Protein AF-A0AAV5U6P7-F1 (afdb_monomer)

Radius of gyration: 19.7 Å; Cα contacts (8 Å, |Δi|>4): 66; chains: 1; bounding box: 53×26×56 Å

InterPro domains:
  IPR000210 BTB/POZ domain [PF00651] (6-66)
  IPR011333 SKP1/BTB/POZ domain superfamily [G3DSA:3.30.710.10] (1-97)

Foldseek 3Di:
DDPPDPCPPPPDDDDPPDDPVVVVVVCCVVPVPPDQDDPVCLVVLLVVCQVVVVVVSVVNSLVRLLPDPVDDLVRQCVSCVVSVVPVSNVSSVVVVVVVPDPPPPDD

Nearest PDB structures (foldseek):
  3hqi-assembly1_A  TM=6.060E-01  e=1.217E-01  Homo sapiens
  8vpq-assembly1_A  TM=6.802E-01  e=2.721E-01  Homo sapiens
  9dtq-assembly1_B  TM=6.275E-01  e=5.121E-01  Homo sapiens
  8k8t-assembly1_L  TM=6.064E-01  e=6.444E-01  Homo sapiens
  9ety-assembly1_B  TM=6.046E-01  e=7.657E-01  Homo sapiens

Solvent-accessible surface area (backbone atoms only — not comparable to full-atom values): 6713 Å² total; per-residue (Å²): 144,64,66,100,47,90,61,58,89,42,98,73,81,86,71,77,99,60,59,67,70,62,50,49,54,46,46,60,67,76,65,53,88,76,74,80,65,44,92,87,47,31,66,59,40,38,54,49,16,62,74,69,65,36,58,70,46,38,54,50,30,44,56,41,58,67,73,47,81,89,57,53,62,66,58,46,34,52,51,13,61,76,69,65,34,62,70,41,32,53,54,34,51,54,52,48,73,70,55,88,72,94,81,79,89,83,133

Mean predicted aligned error: 10.91 Å

pLDDT: mean 82.19, std 14.86, range [41.75, 96.88]

Organism: NCBI:txid358040

Structure (mmCIF, N/CA/C/O backbone):
data_AF-A0AAV5U6P7-F1
#
_entry.id   AF-A0AAV5U6P7-F1
#
loop_
_atom_site.group_PDB
_atom_site.id
_atom_site.type_symbol
_atom_site.label_atom_id
_atom_site.label_alt_id
_atom_site.label_comp_id
_atom_site.label_asym_id
_atom_site.label_entity_id
_atom_site.label_seq_id
_atom_site.pdbx_PDB_ins_code
_atom_site.Cartn_x
_atom_site.Cartn_y
_atom_site.Cartn_z
_atom_site.occupancy
_atom_site.B_iso_or_equiv
_atom_site.auth_seq_id
_atom_site.auth_comp_id
_atom_site.auth_asym_id
_atom_site.auth_atom_id
_atom_site.pdbx_PDB_model_num
ATOM 1 N N . PHE A 1 1 ? -5.364 -3.495 -21.635 1.00 51.44 1 PHE A N 1
ATOM 2 C CA . PHE A 1 1 ? -4.851 -2.129 -21.408 1.00 51.44 1 PHE A CA 1
ATOM 3 C C . PHE A 1 1 ? -3.444 -2.034 -21.988 1.00 51.44 1 PHE A C 1
ATOM 5 O O . PHE A 1 1 ? -2.522 -1.675 -21.287 1.00 51.44 1 PHE A O 1
ATOM 12 N N . PHE A 1 2 ? -3.299 -2.358 -23.272 1.00 51.91 2 PHE A N 1
ATOM 13 C CA . PHE A 1 2 ? -2.148 -2.064 -24.126 1.00 51.91 2 PHE A CA 1
ATOM 14 C C . PHE A 1 2 ? -2.765 -1.980 -25.534 1.00 51.91 2 PHE A C 1
ATOM 16 O O . PHE A 1 2 ? -3.659 -2.779 -25.831 1.00 51.91 2 PHE A O 1
ATOM 23 N N . GLY A 1 3 ? -2.459 -0.936 -26.313 1.00 63.72 3 GLY A N 1
ATOM 24 C CA . GLY A 1 3 ? -3.007 -0.744 -27.670 1.00 63.72 3 GLY A CA 1
ATOM 25 C C . GLY A 1 3 ? -2.581 -1.862 -28.627 1.00 63.72 3 GLY A C 1
ATOM 26 O O . GLY A 1 3 ? -1.980 -2.832 -28.187 1.00 63.72 3 GLY A O 1
ATOM 27 N N . GLU A 1 4 ? -2.843 -1.747 -29.930 1.00 77.00 4 GLU A N 1
ATOM 28 C CA . GLU A 1 4 ? -2.281 -2.682 -30.929 1.00 77.00 4 GLU A CA 1
ATOM 29 C C . GLU A 1 4 ? -0.799 -2.395 -31.198 1.00 77.00 4 GLU A C 1
ATOM 31 O O . GLU A 1 4 ? -0.376 -2.130 -32.317 1.00 77.00 4 GLU A O 1
ATOM 36 N N . TYR A 1 5 ? -0.025 -2.372 -30.124 1.00 78.19 5 TYR A N 1
ATOM 37 C CA . TYR A 1 5 ? 1.421 -2.342 -30.162 1.00 78.19 5 TYR A CA 1
ATOM 38 C C . TYR A 1 5 ? 1.916 -3.784 -30.270 1.00 78.19 5 TYR A C 1
ATOM 40 O O . TYR A 1 5 ? 1.285 -4.693 -29.724 1.00 78.19 5 TYR A O 1
ATOM 48 N N . ASP A 1 6 ? 3.051 -4.004 -30.925 1.00 73.81 6 ASP A N 1
ATOM 49 C CA . ASP A 1 6 ? 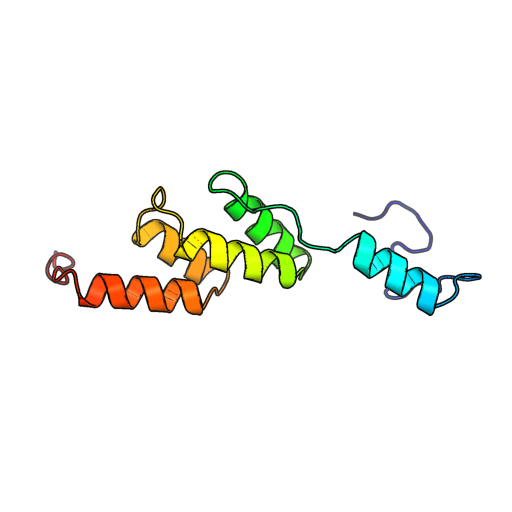3.644 -5.341 -31.065 1.00 73.81 6 ASP A CA 1
ATOM 50 C C . ASP A 1 6 ? 4.020 -5.964 -29.706 1.00 73.81 6 ASP A C 1
ATOM 52 O O . ASP A 1 6 ? 4.329 -7.149 -29.609 1.00 73.81 6 ASP A O 1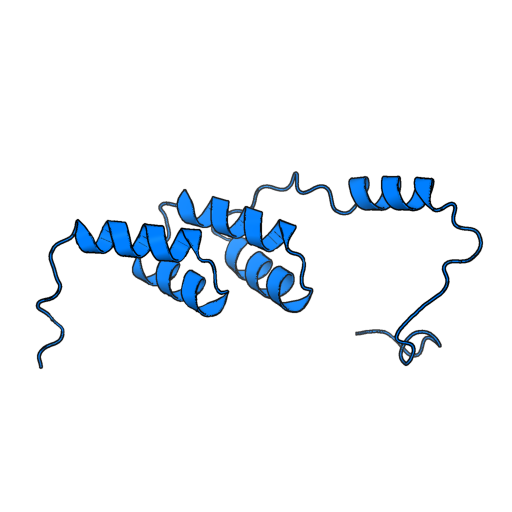
ATOM 56 N N . GLU A 1 7 ? 4.041 -5.151 -28.657 1.00 76.94 7 GLU A N 1
ATOM 57 C CA . GLU A 1 7 ? 4.257 -5.476 -27.256 1.00 76.94 7 GLU A CA 1
ATOM 58 C C . GLU A 1 7 ? 3.015 -6.047 -26.556 1.00 76.94 7 GLU A C 1
ATOM 60 O O . GLU A 1 7 ? 3.144 -6.680 -25.514 1.00 76.94 7 GLU A O 1
ATOM 65 N N . LYS A 1 8 ? 1.810 -5.840 -27.102 1.00 76.69 8 LYS A N 1
ATOM 66 C CA . LYS A 1 8 ? 0.534 -6.197 -26.454 1.00 76.69 8 LYS A CA 1
ATOM 67 C C . LYS A 1 8 ? 0.404 -7.686 -26.143 1.00 76.69 8 LYS A C 1
ATOM 69 O O . LYS A 1 8 ? -0.177 -8.037 -25.119 1.00 76.69 8 LYS A O 1
ATOM 74 N N . ASP A 1 9 ? 0.906 -8.523 -27.041 1.00 78.88 9 ASP A N 1
ATOM 75 C CA . ASP A 1 9 ? 0.826 -9.981 -26.945 1.00 78.88 9 ASP A CA 1
ATOM 76 C C . ASP A 1 9 ? 2.174 -10.592 -26.506 1.00 78.88 9 ASP A C 1
ATOM 78 O O . ASP A 1 9 ? 2.397 -11.792 -26.666 1.00 78.88 9 ASP A O 1
ATOM 82 N N . LYS A 1 10 ? 3.093 -9.766 -25.977 1.00 81.31 10 LYS A N 1
ATOM 83 C CA . LYS A 1 10 ? 4.405 -10.190 -25.475 1.00 81.31 10 LYS A CA 1
ATOM 84 C C . LYS A 1 10 ? 4.451 -10.094 -23.955 1.00 81.31 10 LYS A C 1
ATOM 86 O O . LYS A 1 10 ? 4.161 -9.047 -23.383 1.00 81.31 10 LYS A O 1
ATOM 91 N N . ASP A 1 11 ? 4.897 -11.173 -23.322 1.00 76.00 11 ASP A N 1
ATOM 92 C CA . ASP A 1 11 ? 5.103 -11.217 -21.871 1.00 76.00 11 ASP A CA 1
ATOM 93 C C . ASP A 1 11 ? 6.354 -10.432 -21.434 1.00 76.00 11 ASP A C 1
ATOM 95 O O . ASP A 1 11 ? 6.438 -9.971 -20.297 1.00 76.00 11 ASP A O 1
ATOM 99 N N . GLU A 1 12 ? 7.314 -10.240 -22.345 1.00 74.75 12 GLU A N 1
ATOM 100 C CA . GLU A 1 12 ? 8.573 -9.537 -22.093 1.00 74.75 12 GLU A CA 1
ATOM 101 C C . GLU A 1 12 ? 8.942 -8.604 -23.251 1.00 74.75 12 GLU A C 1
ATOM 103 O O . GLU A 1 12 ? 8.704 -8.899 -24.428 1.00 74.75 12 GLU A O 1
ATOM 108 N N . ILE A 1 13 ? 9.548 -7.464 -22.909 1.00 81.44 13 ILE A N 1
ATOM 109 C CA . ILE A 1 13 ? 9.943 -6.426 -23.863 1.00 81.44 13 ILE A CA 1
ATOM 110 C C . ILE A 1 13 ? 11.359 -5.969 -23.520 1.00 81.44 13 ILE A C 1
ATOM 112 O O . ILE A 1 13 ? 11.630 -5.508 -22.411 1.00 81.44 13 ILE A O 1
ATOM 116 N N . GLU A 1 14 ? 12.265 -6.077 -24.489 1.00 84.69 14 GLU A N 1
ATOM 117 C CA . GLU A 1 14 ? 13.623 -5.558 -24.361 1.00 84.69 14 GLU A CA 1
ATOM 118 C C . GLU A 1 14 ? 13.624 -4.030 -24.510 1.00 84.69 14 GLU A C 1
ATOM 120 O O . GLU A 1 14 ? 13.223 -3.491 -25.545 1.00 84.69 14 GLU A O 1
ATOM 125 N N . LEU A 1 15 ? 14.127 -3.330 -23.492 1.00 86.31 15 LEU A N 1
ATOM 126 C CA . LEU A 1 15 ? 14.396 -1.896 -23.559 1.00 86.31 15 LEU A CA 1
ATOM 127 C C . LEU A 1 15 ? 15.789 -1.668 -24.150 1.00 86.31 15 LEU A C 1
ATOM 129 O O . LEU A 1 15 ? 16.796 -1.661 -23.442 1.00 86.31 15 LEU A O 1
ATOM 133 N N . LYS A 1 16 ? 15.846 -1.509 -25.472 1.00 89.19 16 LYS A N 1
ATOM 134 C CA . LYS A 1 16 ? 17.101 -1.236 -26.180 1.00 89.19 16 LYS A CA 1
ATOM 135 C C . LYS A 1 16 ? 17.608 0.165 -25.854 1.00 89.19 16 LYS A C 1
ATOM 137 O O . LYS A 1 16 ? 16.815 1.081 -25.666 1.00 89.19 16 LYS A O 1
ATOM 142 N N . GLU A 1 17 ? 18.932 0.312 -25.822 1.00 90.62 17 GLU A N 1
ATOM 143 C CA . GLU A 1 17 ? 19.616 1.601 -25.615 1.00 90.62 17 GLU A CA 1
ATOM 144 C C . GLU A 1 17 ? 19.337 2.255 -24.250 1.00 90.62 17 GLU A C 1
ATOM 146 O O . GLU A 1 17 ? 19.567 3.447 -24.062 1.00 90.62 17 GLU A O 1
ATOM 151 N N . VAL A 1 18 ? 18.884 1.467 -23.273 1.00 90.69 18 VAL A N 1
ATOM 152 C CA . VAL A 1 18 ? 18.683 1.912 -21.894 1.00 90.69 18 VAL A CA 1
ATOM 153 C C . VAL A 1 18 ? 19.797 1.356 -21.018 1.00 90.69 18 VAL A C 1
ATOM 155 O O . VAL A 1 18 ? 19.982 0.142 -20.914 1.00 90.69 18 VAL A O 1
ATOM 158 N N . VAL A 1 19 ? 20.537 2.243 -20.351 1.00 93.38 19 VAL A N 1
ATOM 159 C CA . VAL A 1 19 ? 21.511 1.836 -19.335 1.00 93.38 19 VAL A CA 1
ATOM 160 C C . VAL A 1 19 ? 20.751 1.397 -18.089 1.00 93.38 19 VAL A C 1
ATOM 162 O O . VAL A 1 19 ? 19.963 2.155 -17.520 1.00 93.38 19 VAL A O 1
ATOM 165 N N . PHE A 1 20 ? 21.005 0.166 -17.649 1.00 82.69 20 PHE A N 1
ATOM 166 C CA . PHE A 1 20 ? 20.303 -0.447 -16.522 1.00 82.69 20 PHE A CA 1
ATOM 167 C C . PHE A 1 20 ? 20.275 0.449 -15.271 1.00 82.69 20 PHE A C 1
ATOM 169 O O . PHE A 1 20 ? 19.217 0.689 -14.693 1.00 82.69 20 PHE A O 1
ATOM 176 N N . GLU A 1 21 ? 21.420 1.002 -14.874 1.00 87.00 21 GLU A N 1
ATOM 177 C CA . GLU A 1 21 ? 21.541 1.826 -13.663 1.00 87.00 21 GLU A CA 1
ATOM 178 C C . GLU A 1 21 ? 20.777 3.159 -13.758 1.00 87.00 21 GLU A C 1
ATOM 180 O 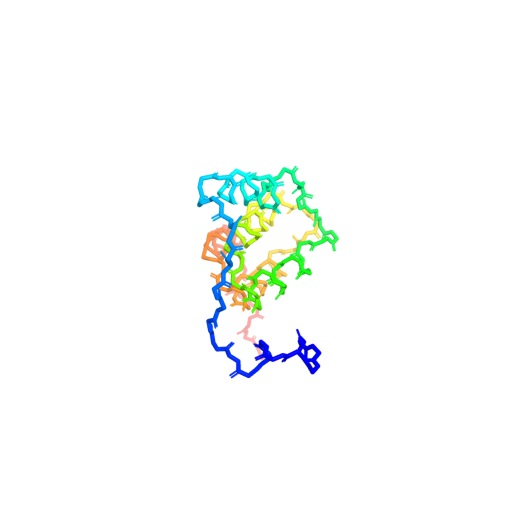O . GLU A 1 21 ? 20.225 3.637 -12.766 1.00 87.00 21 GLU A O 1
ATOM 185 N N . GLU A 1 22 ? 20.659 3.736 -14.951 1.00 89.00 22 GLU A N 1
ATOM 186 C CA . GLU A 1 22 ? 19.881 4.957 -15.192 1.00 89.00 22 GLU A CA 1
ATOM 187 C C . GLU A 1 22 ? 18.375 4.685 -15.096 1.00 89.00 22 GLU A C 1
ATOM 189 O O . GLU A 1 22 ? 17.621 5.500 -14.559 1.00 89.00 22 GLU A O 1
ATOM 194 N N . PHE A 1 23 ? 17.942 3.497 -15.523 1.00 87.44 23 PHE A N 1
ATOM 195 C CA . PHE A 1 23 ? 16.556 3.055 -15.400 1.00 87.44 23 PHE A CA 1
ATOM 196 C C . PHE A 1 23 ? 16.167 2.725 -13.956 1.00 87.44 23 PHE A C 1
ATOM 198 O O . PHE A 1 23 ? 15.047 2.999 -13.527 1.00 87.44 23 PHE A O 1
ATOM 205 N N . ILE A 1 24 ? 17.097 2.197 -13.160 1.00 78.19 24 ILE A N 1
ATOM 206 C CA . ILE A 1 24 ? 16.877 2.020 -11.720 1.00 78.19 24 ILE A CA 1
ATOM 207 C C . ILE A 1 24 ? 16.734 3.375 -11.017 1.00 78.19 24 ILE A C 1
ATOM 209 O O . ILE A 1 24 ? 15.822 3.549 -10.208 1.00 78.19 24 ILE A O 1
ATOM 213 N N . ASN A 1 25 ? 17.556 4.368 -11.358 1.00 82.44 25 ASN A N 1
ATOM 214 C CA . ASN A 1 25 ? 17.384 5.731 -10.846 1.00 82.44 25 ASN A CA 1
ATOM 215 C C . ASN A 1 25 ? 16.040 6.337 -11.272 1.00 82.44 25 ASN A C 1
ATOM 217 O O . ASN A 1 25 ? 15.376 6.981 -10.461 1.00 82.44 25 ASN A O 1
ATOM 221 N N . LEU A 1 26 ? 15.597 6.068 -12.503 1.00 78.12 26 LEU A N 1
ATOM 222 C CA . LEU A 1 26 ? 14.258 6.406 -12.972 1.00 78.12 26 LEU A CA 1
ATOM 223 C C . LEU A 1 26 ? 13.181 5.734 -12.102 1.00 78.12 26 LEU A C 1
ATOM 225 O O . LEU A 1 26 ? 12.310 6.442 -11.616 1.00 78.12 26 LEU A O 1
ATOM 229 N N . LEU A 1 27 ? 13.261 4.427 -11.812 1.00 73.62 27 LEU A N 1
ATOM 230 C CA . LEU A 1 27 ? 12.308 3.684 -10.961 1.00 73.62 27 LEU A CA 1
ATOM 231 C C . LEU A 1 27 ? 12.255 4.176 -9.516 1.00 73.62 27 LEU A C 1
ATOM 233 O O . LEU A 1 27 ? 11.176 4.325 -8.949 1.00 73.62 27 LEU A O 1
ATOM 237 N N . LEU A 1 28 ? 13.400 4.501 -8.931 1.00 70.19 28 LEU A N 1
ATOM 238 C CA . LEU A 1 28 ? 13.467 5.109 -7.604 1.00 70.19 28 LEU A CA 1
ATOM 239 C C . LEU A 1 28 ? 12.922 6.550 -7.595 1.00 70.19 28 LEU A C 1
ATOM 241 O O . LEU A 1 28 ? 12.567 7.055 -6.534 1.00 70.19 28 LEU A O 1
ATOM 245 N N . VAL A 1 29 ? 12.806 7.194 -8.762 1.00 63.16 29 VAL A N 1
ATOM 246 C CA . VAL A 1 29 ? 12.175 8.509 -8.975 1.00 63.16 29 VAL A CA 1
ATOM 247 C C . VAL A 1 29 ? 10.694 8.410 -9.375 1.00 63.16 29 VAL A C 1
ATOM 249 O O . VAL A 1 29 ? 9.934 9.326 -9.062 1.00 63.16 29 VAL A O 1
ATOM 252 N N . ILE A 1 30 ? 10.237 7.314 -9.993 1.00 60.75 30 ILE A N 1
ATOM 253 C CA . ILE A 1 30 ? 8.833 7.141 -10.435 1.00 60.75 30 ILE A CA 1
ATOM 254 C C . ILE A 1 30 ? 7.997 6.188 -9.564 1.00 60.75 30 ILE A C 1
ATOM 256 O O . ILE A 1 30 ? 6.771 6.241 -9.595 1.00 60.75 30 ILE A O 1
ATOM 260 N N . CYS A 1 31 ? 8.634 5.380 -8.718 1.00 63.59 31 CYS A N 1
ATOM 261 C CA . CYS A 1 31 ? 8.024 4.707 -7.571 1.00 63.59 31 CYS A CA 1
ATOM 262 C C . CYS A 1 31 ? 8.645 5.101 -6.204 1.00 63.59 31 CYS A C 1
ATOM 264 O O . CYS A 1 31 ? 8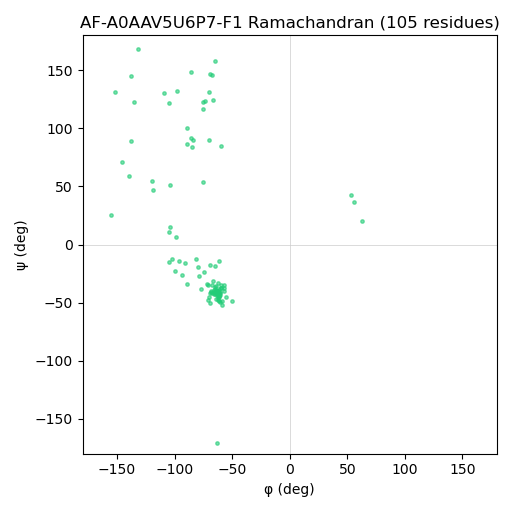.890 4.226 -5.372 1.00 63.59 31 CYS A O 1
ATOM 266 N N . PRO A 1 32 ? 8.866 6.398 -5.903 1.00 64.31 32 PRO A N 1
ATOM 267 C CA . PRO A 1 32 ? 9.205 6.868 -4.573 1.00 64.31 32 PRO A CA 1
ATOM 268 C C . PRO A 1 32 ? 7.893 7.157 -3.860 1.00 64.31 32 PRO A C 1
ATOM 270 O O . PRO A 1 32 ? 7.284 8.202 -4.091 1.00 64.31 32 PRO A O 1
ATOM 273 N N . THR A 1 33 ? 7.379 6.293 -2.999 1.00 57.81 33 THR A N 1
ATOM 274 C CA . THR A 1 33 ? 6.182 6.690 -2.240 1.00 57.81 33 THR A CA 1
ATOM 275 C C . THR A 1 33 ? 6.550 7.776 -1.219 1.00 57.81 33 THR A C 1
ATOM 277 O O . THR A 1 33 ? 6.936 7.517 -0.089 1.00 57.81 33 THR A O 1
ATOM 280 N N . ARG A 1 34 ? 6.455 9.043 -1.654 1.00 60.47 34 ARG A N 1
ATOM 281 C CA . ARG A 1 34 ? 6.404 10.262 -0.824 1.00 60.47 34 ARG A CA 1
ATOM 282 C C . ARG A 1 34 ? 4.980 10.817 -0.710 1.00 60.47 34 ARG A C 1
ATOM 284 O O . ARG A 1 34 ? 4.735 11.719 0.090 1.00 60.47 34 ARG A O 1
ATOM 291 N N . ALA A 1 35 ? 4.048 10.325 -1.529 1.00 66.06 35 ALA A N 1
ATOM 292 C CA . ALA A 1 35 ? 2.653 10.736 -1.493 1.00 66.06 35 ALA A CA 1
ATOM 293 C C . ALA A 1 35 ? 1.964 10.096 -0.287 1.00 66.06 35 ALA A C 1
ATOM 295 O O . ALA A 1 35 ? 1.852 8.874 -0.202 1.00 66.06 35 ALA A O 1
ATOM 296 N N . LYS A 1 36 ? 1.497 10.934 0.641 1.00 76.69 36 LYS A N 1
ATOM 297 C CA . LYS A 1 36 ? 0.712 10.457 1.777 1.00 76.69 36 LYS A CA 1
ATOM 298 C C . LYS A 1 36 ? -0.623 9.921 1.284 1.00 76.69 36 LYS A C 1
ATOM 300 O O . LYS A 1 36 ? -1.394 10.636 0.644 1.00 76.69 36 LYS A O 1
ATOM 305 N N . ILE A 1 37 ? -0.895 8.675 1.635 1.00 89.00 37 ILE A N 1
ATOM 306 C CA . ILE A 1 37 ? -2.224 8.092 1.521 1.00 89.00 37 ILE A CA 1
ATOM 307 C C . ILE A 1 37 ? -3.149 8.793 2.527 1.00 89.00 37 ILE A C 1
ATOM 309 O O . ILE A 1 37 ? -2.704 9.259 3.574 1.00 89.00 37 ILE A O 1
ATOM 313 N N . THR A 1 38 ? -4.423 8.952 2.171 1.00 93.38 38 THR A N 1
ATOM 314 C CA . THR A 1 38 ? -5.438 9.643 2.979 1.00 93.38 38 THR A CA 1
ATOM 315 C C . THR A 1 38 ? -6.705 8.800 3.083 1.00 93.38 38 THR A C 1
ATOM 317 O O . THR A 1 38 ? -6.895 7.852 2.322 1.00 93.38 38 THR A O 1
ATOM 320 N N . ASP A 1 39 ? -7.625 9.176 3.979 1.00 94.94 39 ASP A N 1
ATOM 321 C CA . ASP A 1 39 ? -8.886 8.440 4.172 1.00 94.94 39 ASP A CA 1
ATOM 322 C C . ASP A 1 39 ? -9.703 8.327 2.878 1.00 94.94 39 ASP A C 1
ATOM 324 O O . ASP A 1 39 ? -10.366 7.326 2.627 1.00 94.94 39 ASP A O 1
ATOM 328 N N . SER A 1 40 ? -9.652 9.355 2.034 1.00 93.44 40 SER A N 1
ATOM 329 C CA . SER A 1 40 ? -10.384 9.358 0.772 1.00 93.44 40 SER A CA 1
ATOM 330 C C . SER A 1 40 ? -9.702 8.536 -0.326 1.00 93.44 40 SER A C 1
ATOM 332 O O . SER A 1 40 ? -10.399 8.035 -1.202 1.00 93.44 40 SER A O 1
ATOM 334 N N . THR A 1 41 ? -8.372 8.369 -0.303 1.00 91.94 41 THR A N 1
ATOM 335 C CA . THR A 1 41 ? -7.611 7.713 -1.388 1.00 91.94 41 THR A CA 1
ATOM 336 C C . THR A 1 41 ? -7.260 6.257 -1.100 1.00 91.94 41 THR A C 1
ATOM 338 O O . THR A 1 41 ? -7.079 5.470 -2.029 1.00 91.94 41 THR A O 1
ATOM 341 N N . VAL A 1 42 ? -7.218 5.863 0.173 1.00 94.38 42 VAL A N 1
ATOM 342 C CA . VAL A 1 42 ? -6.702 4.560 0.612 1.00 94.38 42 VAL A CA 1
ATOM 343 C C . VAL A 1 42 ? -7.394 3.358 -0.033 1.00 94.38 42 VAL A C 1
ATOM 345 O O . VAL A 1 42 ? -6.730 2.394 -0.401 1.00 94.38 42 VAL A O 1
ATOM 348 N N . ARG A 1 43 ? -8.714 3.421 -0.261 1.00 95.00 43 ARG A N 1
ATOM 349 C CA . ARG A 1 43 ? -9.466 2.323 -0.897 1.00 95.00 43 ARG A CA 1
ATOM 350 C C . ARG A 1 43 ? -9.086 2.141 -2.366 1.00 95.00 43 ARG A C 1
ATOM 352 O O . ARG A 1 43 ? -8.945 1.015 -2.830 1.00 95.00 43 ARG A O 1
ATOM 359 N N . GLN A 1 44 ? -8.904 3.244 -3.089 1.00 93.50 44 GLN A N 1
ATOM 360 C CA . GLN A 1 44 ? -8.488 3.210 -4.489 1.00 93.50 44 GLN A CA 1
ATOM 361 C C . GLN A 1 44 ? -7.039 2.737 -4.616 1.00 93.50 44 GLN A C 1
ATOM 363 O O . GLN A 1 44 ? -6.732 1.929 -5.489 1.00 93.50 44 GLN A O 1
ATOM 368 N N . VAL A 1 45 ? -6.161 3.207 -3.727 1.00 91.88 45 VAL A N 1
ATOM 369 C CA . VAL A 1 45 ? -4.756 2.788 -3.687 1.00 91.88 45 VAL A CA 1
ATOM 370 C C . VAL A 1 45 ? -4.640 1.299 -3.367 1.00 91.88 45 VAL A C 1
ATOM 372 O O . VAL A 1 45 ? -3.868 0.616 -4.028 1.00 91.88 45 VAL A O 1
ATOM 375 N N . LEU A 1 46 ? -5.450 0.766 -2.447 1.00 93.62 46 LEU A N 1
ATOM 376 C CA . LEU A 1 46 ? -5.521 -0.676 -2.196 1.00 93.62 46 LEU A CA 1
ATOM 377 C C . LEU A 1 46 ? -6.008 -1.452 -3.419 1.00 93.62 46 LEU A C 1
ATOM 379 O O . LEU A 1 46 ? -5.374 -2.428 -3.795 1.00 93.62 46 LEU A O 1
ATOM 383 N N . ALA A 1 47 ? -7.076 -1.001 -4.081 1.00 94.00 47 ALA A N 1
ATOM 384 C CA . ALA A 1 47 ? -7.604 -1.679 -5.264 1.00 94.00 47 ALA A CA 1
ATOM 385 C C . ALA A 1 47 ? -6.587 -1.737 -6.416 1.00 94.00 47 ALA A C 1
ATOM 387 O O . ALA A 1 47 ? -6.414 -2.778 -7.046 1.00 94.00 47 ALA A O 1
ATOM 388 N N . LEU A 1 48 ? -5.903 -0.625 -6.699 1.00 88.00 48 LEU A N 1
ATOM 389 C CA . LEU A 1 48 ? -4.903 -0.562 -7.766 1.00 88.00 48 LEU A CA 1
ATOM 390 C C . LEU A 1 48 ? -3.587 -1.225 -7.354 1.00 88.00 48 LEU A C 1
ATOM 392 O O . LEU A 1 48 ? -2.979 -1.912 -8.168 1.00 88.00 48 LEU A O 1
ATOM 396 N N . GLY A 1 49 ? -3.168 -1.063 -6.100 1.00 87.88 49 GLY A N 1
ATOM 397 C CA . GLY A 1 49 ? -1.982 -1.710 -5.551 1.00 87.88 49 GLY A CA 1
ATOM 398 C C . GLY A 1 49 ? -2.122 -3.228 -5.500 1.00 87.88 49 GLY A C 1
ATOM 399 O O . GLY A 1 49 ? -1.169 -3.932 -5.803 1.00 87.88 49 GLY A O 1
ATOM 400 N N . ASP A 1 50 ? -3.313 -3.745 -5.206 1.00 89.88 50 ASP A N 1
ATOM 401 C CA . ASP A 1 50 ? -3.608 -5.175 -5.295 1.00 89.88 50 ASP A CA 1
ATOM 402 C C . ASP A 1 50 ? -3.662 -5.645 -6.758 1.00 89.88 50 ASP A C 1
ATOM 404 O O . ASP A 1 50 ? -2.963 -6.587 -7.126 1.00 89.88 50 ASP A O 1
ATOM 408 N N . ARG A 1 51 ? -4.384 -4.924 -7.631 1.00 89.88 51 ARG A N 1
ATOM 409 C CA . ARG A 1 51 ? -4.529 -5.267 -9.059 1.00 89.88 51 ARG A CA 1
ATOM 410 C C . ARG A 1 51 ? -3.208 -5.289 -9.828 1.00 89.88 51 ARG A C 1
ATOM 412 O O . ARG A 1 51 ? -3.007 -6.165 -10.663 1.00 89.88 51 ARG A O 1
ATOM 419 N N . PHE A 1 52 ? -2.356 -4.294 -9.602 1.00 84.06 52 PHE A N 1
ATOM 420 C CA . PHE A 1 52 ? -1.066 -4.142 -10.278 1.00 84.06 52 PHE A CA 1
ATOM 421 C C . PHE A 1 52 ? 0.102 -4.661 -9.439 1.00 84.06 52 PHE A C 1
ATOM 423 O O . PHE A 1 52 ? 1.250 -4.473 -9.828 1.00 84.06 52 PHE A O 1
ATOM 430 N N . GLN A 1 53 ? -0.184 -5.296 -8.297 1.00 82.31 53 GLN A N 1
ATOM 431 C CA . GLN A 1 53 ? 0.820 -5.881 -7.404 1.00 82.31 53 GLN A CA 1
ATOM 432 C C . GLN A 1 53 ? 1.889 -4.863 -6.955 1.00 82.31 53 GLN A C 1
ATOM 434 O O . GLN A 1 53 ? 3.066 -5.178 -6.796 1.00 82.31 53 GLN A O 1
ATOM 439 N N . ILE A 1 54 ? 1.469 -3.613 -6.731 1.00 84.94 54 ILE A N 1
ATOM 440 C CA . ILE A 1 54 ? 2.324 -2.526 -6.247 1.00 84.94 54 ILE A CA 1
ATOM 441 C C . ILE A 1 54 ? 2.378 -2.609 -4.719 1.00 84.94 54 ILE A C 1
ATOM 443 O O . ILE A 1 54 ? 1.635 -1.928 -4.012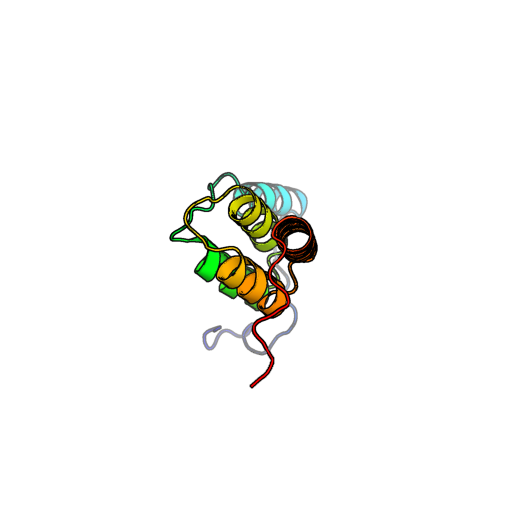 1.00 84.94 54 ILE A O 1
ATOM 447 N N . GLU A 1 55 ? 3.265 -3.456 -4.202 1.00 84.19 55 GLU A N 1
ATOM 448 C CA . GLU A 1 55 ? 3.342 -3.775 -2.769 1.00 84.19 55 GLU A CA 1
ATOM 449 C C . GLU A 1 55 ? 3.553 -2.540 -1.885 1.00 84.19 55 GLU A C 1
ATOM 451 O O . GLU A 1 55 ? 2.904 -2.377 -0.856 1.00 84.19 55 GLU A O 1
ATOM 456 N N . ASN A 1 56 ? 4.392 -1.606 -2.329 1.00 83.94 56 ASN A N 1
ATOM 457 C CA . ASN A 1 56 ? 4.663 -0.374 -1.593 1.00 83.94 56 ASN A CA 1
ATOM 458 C C . ASN A 1 56 ? 3.381 0.459 -1.364 1.00 83.94 56 ASN A C 1
ATOM 460 O O . ASN A 1 56 ? 3.149 0.996 -0.285 1.00 83.94 56 ASN A O 1
ATOM 464 N N . ALA A 1 57 ? 2.477 0.482 -2.347 1.00 85.94 57 ALA A N 1
ATOM 465 C CA . ALA A 1 57 ? 1.184 1.145 -2.215 1.00 85.94 57 ALA A CA 1
ATOM 466 C C . ALA A 1 57 ? 0.270 0.446 -1.191 1.00 85.94 57 ALA A C 1
ATOM 468 O O . ALA A 1 57 ? -0.474 1.111 -0.471 1.00 85.94 57 ALA A O 1
ATOM 469 N N . ARG A 1 58 ? 0.344 -0.888 -1.099 1.00 90.62 58 ARG A N 1
ATOM 470 C CA . ARG A 1 58 ? -0.424 -1.685 -0.129 1.00 90.62 58 ARG A CA 1
ATOM 471 C C . ARG A 1 58 ? 0.078 -1.467 1.295 1.00 90.62 58 ARG A C 1
ATOM 473 O O . ARG A 1 58 ? -0.733 -1.247 2.191 1.00 90.62 58 ARG A O 1
ATOM 480 N N . VAL A 1 59 ? 1.395 -1.479 1.490 1.00 90.75 59 VAL A N 1
ATOM 481 C CA . VAL A 1 59 ? 2.040 -1.266 2.795 1.00 90.75 59 VAL A CA 1
ATOM 482 C C . VAL A 1 59 ? 1.723 0.122 3.347 1.00 90.75 59 VAL A C 1
ATOM 484 O O . VAL A 1 59 ? 1.287 0.249 4.492 1.00 90.75 59 VAL A O 1
ATOM 487 N N . GLU A 1 60 ? 1.878 1.163 2.529 1.00 89.62 60 GLU A N 1
ATOM 488 C CA . GLU A 1 60 ? 1.561 2.534 2.938 1.00 89.62 60 GLU A CA 1
ATOM 489 C C . GLU A 1 60 ? 0.059 2.696 3.236 1.00 89.62 60 GLU A C 1
ATOM 491 O O . GLU A 1 60 ? -0.335 3.410 4.162 1.00 89.62 60 GLU A O 1
ATOM 496 N N . ALA A 1 61 ? -0.807 2.008 2.482 1.00 93.44 61 ALA A N 1
ATOM 497 C CA . ALA A 1 61 ? -2.249 2.048 2.707 1.00 93.44 61 ALA A CA 1
ATOM 498 C C . ALA A 1 61 ? -2.640 1.381 4.029 1.00 93.44 61 ALA A C 1
ATOM 500 O O . ALA A 1 61 ? -3.473 1.908 4.770 1.00 93.44 61 ALA A O 1
ATOM 501 N N . GLU A 1 62 ? -2.022 0.243 4.342 1.00 95.69 62 GLU A N 1
ATOM 502 C CA . GLU A 1 62 ? -2.211 -0.452 5.611 1.00 95.69 62 GLU A CA 1
ATOM 503 C C . GLU A 1 62 ? -1.763 0.423 6.794 1.00 95.69 62 GLU A C 1
ATOM 505 O O . GLU A 1 62 ? -2.500 0.563 7.774 1.00 95.69 62 GLU A O 1
ATOM 510 N N . ALA A 1 63 ? -0.606 1.084 6.679 1.00 94.12 63 ALA A N 1
ATOM 511 C CA . ALA A 1 63 ? -0.106 2.019 7.687 1.00 94.12 63 ALA A CA 1
ATOM 512 C C . ALA A 1 63 ? -1.059 3.207 7.914 1.00 94.12 63 ALA A C 1
ATOM 514 O O . ALA A 1 63 ? -1.328 3.589 9.060 1.00 94.12 63 ALA A O 1
ATOM 515 N N . HIS A 1 64 ? -1.630 3.761 6.840 1.00 95.44 64 HIS A N 1
ATOM 516 C CA . HIS A 1 64 ? -2.646 4.808 6.949 1.00 95.44 64 HIS A CA 1
ATOM 517 C C . HIS A 1 64 ? -3.884 4.315 7.711 1.00 95.44 64 HIS A C 1
ATOM 519 O O . HIS A 1 64 ? -4.305 4.949 8.677 1.00 95.44 64 HIS A O 1
ATOM 525 N N . LEU A 1 65 ? -4.438 3.152 7.346 1.00 96.56 65 LEU A N 1
ATOM 526 C CA . LEU A 1 65 ? -5.644 2.600 7.983 1.00 96.56 65 LEU A CA 1
ATOM 527 C C . LEU A 1 65 ? -5.457 2.284 9.471 1.00 96.56 65 LEU A C 1
ATOM 529 O O . LEU A 1 65 ? -6.398 2.456 10.252 1.00 96.56 65 LEU A O 1
ATOM 533 N N . LEU A 1 66 ? -4.257 1.871 9.884 1.00 95.88 66 LEU A N 1
ATOM 534 C CA . LEU A 1 66 ? -3.934 1.654 11.297 1.00 95.88 66 LEU A CA 1
ATOM 535 C C . LEU A 1 66 ? -4.093 2.942 12.119 1.00 95.88 66 LEU A C 1
ATOM 537 O O . LEU A 1 66 ? -4.649 2.905 13.214 1.00 95.88 66 LEU A O 1
ATOM 541 N N . SER A 1 67 ? -3.673 4.084 11.572 1.00 94.25 67 SER A N 1
ATOM 542 C CA . SER A 1 67 ? -3.724 5.384 12.262 1.00 94.25 67 SER A CA 1
ATOM 543 C C . SER A 1 67 ? -5.014 6.185 12.023 1.00 94.25 67 SER A C 1
ATOM 545 O O . SER A 1 67 ? -5.314 7.110 12.778 1.00 94.25 67 SER A O 1
ATOM 547 N N . ALA A 1 68 ? -5.805 5.835 11.006 1.00 93.69 68 ALA A N 1
ATOM 548 C CA . ALA A 1 68 ? -6.995 6.588 10.625 1.00 93.69 68 ALA A CA 1
ATOM 549 C C . ALA A 1 68 ? -8.136 6.456 11.650 1.00 93.69 68 ALA A C 1
ATOM 551 O O . ALA A 1 68 ? -8.533 5.352 12.017 1.00 93.69 68 ALA A O 1
ATOM 552 N N . THR A 1 69 ? -8.732 7.572 12.071 1.00 92.19 69 THR A N 1
ATOM 553 C CA . THR A 1 69 ? -9.831 7.586 13.060 1.00 92.19 69 THR A CA 1
ATOM 554 C C . THR A 1 69 ? -11.225 7.635 12.438 1.00 92.19 69 THR A C 1
ATOM 556 O O . THR A 1 69 ? -12.209 7.381 13.123 1.00 92.19 69 THR A O 1
ATOM 559 N N . LYS A 1 70 ? -11.329 7.952 11.143 1.00 94.38 70 LYS A N 1
ATOM 560 C CA . LYS A 1 70 ? -12.620 8.103 10.449 1.00 94.38 70 LYS A CA 1
ATOM 561 C C . LYS A 1 70 ? -13.252 6.789 9.995 1.00 94.38 70 LYS A C 1
ATOM 563 O O . LYS A 1 70 ? -14.406 6.799 9.587 1.00 94.38 70 LYS A O 1
ATOM 568 N N . PHE A 1 71 ? -12.502 5.691 10.034 1.00 93.50 71 PHE A N 1
ATOM 569 C CA . PHE A 1 71 ? -13.009 4.362 9.706 1.00 93.50 71 PHE A CA 1
ATOM 570 C C . PHE A 1 71 ? -13.371 3.634 10.989 1.00 93.50 71 PHE A C 1
ATOM 572 O O . PHE A 1 71 ? -12.555 3.565 11.913 1.00 93.50 71 PHE A O 1
ATOM 579 N N . SER A 1 72 ? -14.558 3.039 11.016 1.00 93.50 72 SER A N 1
ATOM 580 C CA . SER A 1 72 ? -14.931 2.109 12.076 1.00 93.50 72 SER A CA 1
ATOM 581 C C . SER A 1 72 ? -14.054 0.852 12.041 1.00 93.50 72 SER A C 1
ATOM 583 O O . SER A 1 72 ? -13.497 0.477 11.005 1.00 93.50 72 SER A O 1
ATOM 585 N N . THR A 1 73 ? -13.958 0.153 13.171 1.00 91.31 73 THR A N 1
ATOM 586 C CA . THR A 1 73 ? -13.216 -1.114 13.259 1.00 91.31 73 THR A CA 1
ATOM 587 C C . THR A 1 73 ? -13.776 -2.171 12.300 1.00 91.31 73 THR A C 1
ATOM 589 O O . THR A 1 73 ? -13.001 -2.909 11.698 1.00 91.31 73 THR A O 1
ATOM 592 N N . VAL A 1 74 ? -15.099 -2.191 12.080 1.00 92.19 74 VAL A N 1
ATOM 593 C CA . VAL A 1 74 ? -15.751 -3.099 11.117 1.00 92.19 74 VAL A CA 1
ATOM 594 C C . VAL A 1 74 ? -15.287 -2.795 9.692 1.00 92.19 74 VAL A C 1
ATOM 596 O O . VAL A 1 74 ? -14.909 -3.704 8.958 1.00 92.19 74 VAL A O 1
ATOM 599 N N . GLU A 1 75 ? -15.264 -1.520 9.294 1.00 94.56 75 GLU A N 1
ATOM 600 C CA . GLU A 1 75 ? -14.809 -1.125 7.956 1.00 94.56 75 GLU A CA 1
ATOM 601 C C . GLU A 1 75 ? -13.331 -1.442 7.725 1.00 94.56 75 GLU A C 1
ATOM 603 O O . GLU A 1 75 ? -12.962 -1.890 6.638 1.00 94.56 75 GLU A O 1
ATOM 608 N N . LYS A 1 76 ? -12.485 -1.223 8.738 1.00 96.00 76 LYS A N 1
ATOM 609 C CA . LYS A 1 76 ? -11.065 -1.589 8.682 1.00 96.00 76 LYS A CA 1
ATOM 610 C C . LYS A 1 76 ? -10.885 -3.100 8.568 1.00 96.00 76 LYS A C 1
ATOM 612 O O . LYS A 1 76 ? -10.074 -3.537 7.759 1.00 96.00 76 LYS A O 1
ATOM 617 N N . LEU A 1 77 ? -11.658 -3.890 9.316 1.00 94.88 77 LEU A N 1
ATOM 618 C CA . LEU A 1 77 ? -11.603 -5.350 9.266 1.00 94.88 77 LEU A CA 1
ATOM 619 C C . LEU A 1 77 ? -12.066 -5.892 7.906 1.00 94.88 77 LEU A C 1
ATOM 621 O O . LEU A 1 77 ? -11.414 -6.775 7.359 1.00 94.88 77 LEU A O 1
ATOM 625 N N . ALA A 1 78 ? -13.122 -5.320 7.318 1.00 95.94 78 ALA A N 1
ATOM 626 C CA . ALA A 1 78 ? -13.586 -5.684 5.978 1.00 95.94 78 ALA A CA 1
ATOM 627 C C . ALA A 1 78 ? -12.533 -5.384 4.897 1.00 95.94 78 ALA A C 1
ATOM 629 O O . ALA A 1 78 ? -12.279 -6.215 4.029 1.00 95.94 78 ALA A O 1
ATOM 630 N N . LEU A 1 79 ? -11.875 -4.219 4.970 1.00 96.88 79 LEU A N 1
ATOM 631 C CA . LEU A 1 79 ? -10.750 -3.889 4.088 1.00 96.88 79 LEU A CA 1
ATOM 632 C C . LEU A 1 79 ? -9.557 -4.825 4.309 1.00 96.88 79 LEU A C 1
ATOM 634 O O . LEU A 1 79 ? -8.905 -5.230 3.347 1.00 96.88 79 LEU A O 1
ATOM 638 N N . ALA A 1 80 ? -9.273 -5.172 5.564 1.00 96.12 80 ALA A N 1
ATOM 639 C CA . ALA A 1 80 ? -8.180 -6.064 5.910 1.00 96.12 80 ALA A CA 1
ATOM 640 C C . ALA A 1 80 ? -8.399 -7.481 5.380 1.00 96.12 80 ALA A C 1
ATOM 642 O O . ALA A 1 80 ? -7.456 -8.094 4.893 1.00 96.12 80 ALA A O 1
ATOM 643 N N . ASP A 1 81 ? -9.629 -7.984 5.427 1.00 95.38 81 ASP A N 1
ATOM 644 C CA . ASP A 1 81 ? -9.978 -9.278 4.850 1.00 95.38 81 ASP A CA 1
ATOM 645 C C . ASP A 1 81 ? -9.925 -9.235 3.313 1.00 95.38 81 ASP A C 1
ATOM 647 O O . ASP A 1 81 ? -9.202 -10.018 2.694 1.00 95.38 81 ASP A O 1
ATOM 651 N N . GLN A 1 82 ? -10.575 -8.234 2.699 1.00 96.25 82 GLN A N 1
ATOM 652 C CA . GLN A 1 82 ? -10.633 -8.061 1.242 1.00 96.25 82 GLN A CA 1
ATOM 653 C C . GLN A 1 82 ? -9.241 -7.994 0.596 1.00 96.25 82 GLN A C 1
ATOM 655 O O . GLN A 1 82 ? -9.005 -8.633 -0.427 1.00 96.25 82 GLN A O 1
ATOM 660 N N . TYR A 1 83 ? -8.326 -7.220 1.185 1.00 96.00 83 TYR A N 1
ATOM 661 C CA . TYR A 1 83 ? -6.979 -6.991 0.649 1.00 96.00 83 TYR A CA 1
ATOM 662 C C . TYR A 1 83 ? -5.884 -7.754 1.407 1.00 96.00 83 TYR A C 1
ATOM 664 O O . TYR A 1 83 ? -4.698 -7.507 1.182 1.00 96.00 83 TYR A O 1
ATOM 672 N N . ARG A 1 84 ? -6.261 -8.686 2.294 1.00 94.94 84 ARG A N 1
ATOM 673 C CA . ARG A 1 84 ? -5.349 -9.532 3.088 1.00 94.94 84 ARG A CA 1
ATOM 674 C C . ARG A 1 84 ? -4.299 -8.731 3.882 1.00 94.94 84 ARG A C 1
ATOM 676 O O . ARG A 1 84 ? -3.129 -9.103 3.934 1.00 94.94 84 ARG A O 1
ATOM 683 N N . LEU A 1 85 ? -4.721 -7.630 4.502 1.00 95.94 85 LEU A N 1
ATOM 684 C CA . LEU A 1 85 ? -3.883 -6.725 5.301 1.00 95.94 85 LEU A CA 1
ATOM 685 C C . LEU A 1 85 ? -3.752 -7.250 6.741 1.00 95.94 85 LEU A C 1
ATOM 687 O O . LEU A 1 85 ? -4.579 -6.970 7.612 1.00 95.94 85 LEU A O 1
ATOM 691 N N . VAL A 1 86 ? -2.735 -8.078 6.985 1.00 94.81 86 VAL A N 1
ATOM 692 C CA . VAL A 1 86 ? -2.572 -8.835 8.238 1.00 94.81 86 VAL A CA 1
ATOM 693 C C . VAL A 1 86 ? -2.427 -7.931 9.465 1.00 94.81 86 VAL A C 1
ATOM 695 O O . VAL A 1 86 ? -3.069 -8.187 10.483 1.00 94.81 86 VAL A O 1
ATOM 698 N N . LYS A 1 87 ? -1.637 -6.852 9.382 1.00 95.88 87 LYS A N 1
ATOM 699 C CA . LYS A 1 87 ? -1.405 -5.964 10.534 1.00 95.88 87 LYS A CA 1
ATOM 700 C C . LYS A 1 87 ? -2.678 -5.213 10.894 1.00 95.88 87 LYS A C 1
ATOM 702 O O . LYS A 1 87 ? -2.991 -5.063 12.075 1.00 95.88 87 LYS A O 1
ATOM 707 N N . LEU A 1 88 ? -3.427 -4.767 9.884 1.00 96.19 88 LEU A N 1
ATOM 708 C CA . LEU A 1 88 ? -4.704 -4.094 10.098 1.00 96.19 88 LEU A CA 1
ATOM 709 C C . LEU A 1 88 ? -5.742 -5.039 10.710 1.00 96.19 88 LEU A C 1
ATOM 711 O O . LEU A 1 88 ? -6.437 -4.650 11.649 1.00 96.19 88 LEU A O 1
ATOM 715 N N . ARG A 1 89 ? -5.814 -6.286 10.229 1.00 95.38 89 ARG A N 1
ATOM 716 C CA . ARG A 1 89 ? -6.704 -7.315 10.781 1.00 95.38 89 ARG A CA 1
ATOM 717 C C . ARG A 1 89 ? -6.405 -7.568 12.257 1.00 95.38 89 ARG A C 1
ATOM 719 O O . ARG A 1 89 ? -7.314 -7.506 13.081 1.00 95.38 89 ARG A O 1
ATOM 726 N N . ASP A 1 90 ? -5.145 -7.822 12.595 1.00 94.75 90 ASP A N 1
ATOM 727 C CA . ASP A 1 90 ? -4.747 -8.166 13.962 1.00 94.75 90 ASP A CA 1
A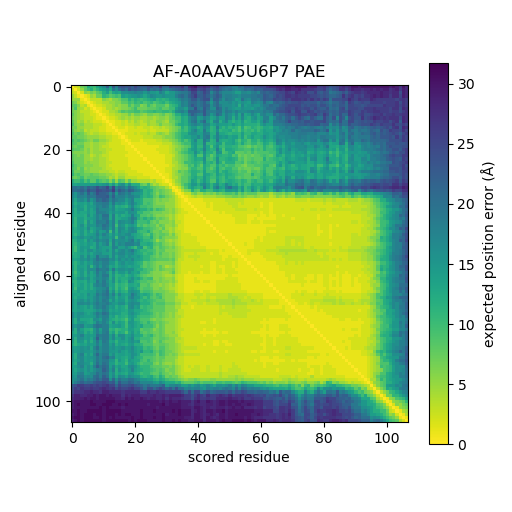TOM 728 C C . ASP A 1 90 ? -4.994 -6.990 14.925 1.00 94.75 90 ASP A C 1
ATOM 730 O O . ASP A 1 90 ? -5.494 -7.189 16.034 1.00 94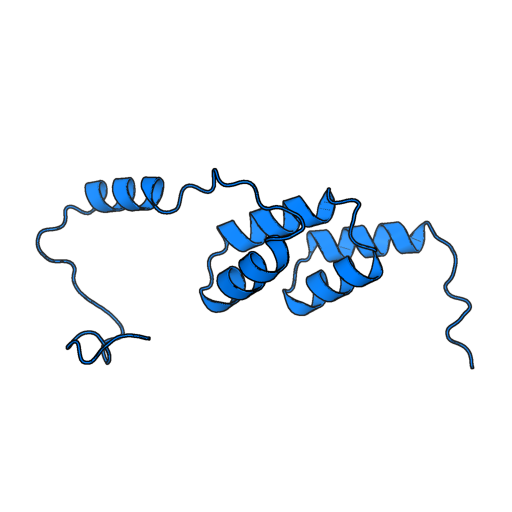.75 90 ASP A O 1
ATOM 734 N N . ASN A 1 91 ? -4.750 -5.751 14.478 1.00 93.75 91 ASN A N 1
ATOM 735 C CA . ASN A 1 91 ? -5.089 -4.544 15.237 1.00 93.75 91 ASN A CA 1
ATOM 736 C C . ASN A 1 91 ? -6.603 -4.410 15.495 1.00 93.75 91 ASN A C 1
ATOM 738 O O . ASN A 1 91 ? -7.021 -4.077 16.610 1.00 93.75 91 ASN A O 1
ATOM 742 N N . CYS A 1 92 ? -7.431 -4.711 14.491 1.00 91.44 92 CYS A N 1
ATOM 743 C CA . CYS A 1 92 ? -8.884 -4.702 14.650 1.00 91.44 92 CYS A CA 1
ATOM 744 C C . CYS A 1 92 ? -9.325 -5.745 15.686 1.00 91.44 92 CYS A C 1
ATOM 746 O O . CYS A 1 92 ? -10.067 -5.410 16.608 1.00 91.44 92 CYS A O 1
ATOM 748 N N . LEU A 1 93 ? -8.822 -6.981 15.593 1.00 89.06 93 LEU A N 1
ATOM 749 C CA . LEU A 1 93 ? -9.165 -8.068 16.519 1.00 89.06 93 LEU A CA 1
ATOM 750 C C . LEU A 1 93 ? -8.748 -7.770 17.966 1.00 89.06 93 LEU A C 1
ATOM 752 O O . LEU A 1 93 ? -9.522 -8.032 18.885 1.00 89.06 93 LEU A O 1
ATOM 756 N N . GLN A 1 94 ? -7.576 -7.164 18.180 1.00 86.81 94 GLN A N 1
ATOM 757 C CA . GLN A 1 94 ? -7.142 -6.732 19.516 1.00 86.81 94 GLN A CA 1
ATOM 758 C C . GLN A 1 94 ? -8.079 -5.675 20.120 1.00 86.81 94 GLN A C 1
ATOM 760 O O . GLN A 1 94 ? -8.427 -5.737 21.306 1.00 86.81 94 GLN A O 1
ATOM 765 N N . THR A 1 95 ? -8.538 -4.735 19.290 1.00 74.81 95 THR A N 1
ATOM 766 C CA . THR A 1 95 ? -9.515 -3.716 19.693 1.00 74.81 95 THR A CA 1
ATOM 767 C C . THR A 1 95 ? -10.836 -4.375 20.114 1.00 74.81 95 THR A C 1
ATOM 769 O O . THR A 1 95 ? -11.341 -4.081 21.195 1.00 74.81 95 THR A O 1
ATOM 772 N N . TYR A 1 96 ? -11.330 -5.357 19.349 1.00 64.56 96 TYR A N 1
ATOM 773 C CA . TYR A 1 96 ? -12.528 -6.136 19.701 1.00 64.56 96 TYR A CA 1
ATOM 774 C C . TYR A 1 96 ? -12.370 -6.965 20.977 1.00 64.56 96 TYR A C 1
ATOM 776 O O . TYR A 1 96 ? -13.282 -7.000 21.793 1.00 64.56 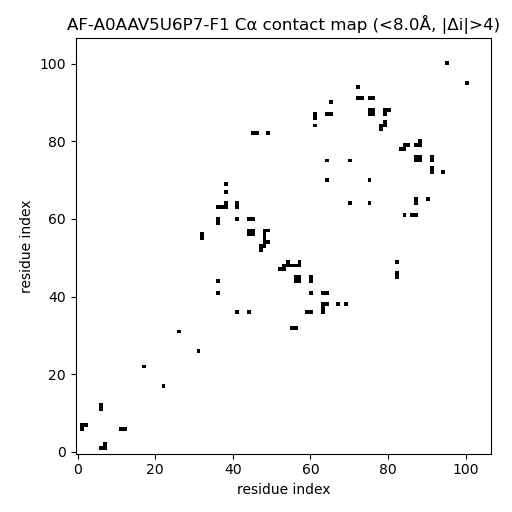96 TYR A O 1
ATOM 784 N N . SER A 1 97 ? -11.216 -7.595 21.209 1.00 61.94 97 SER A N 1
ATOM 785 C CA . SER A 1 97 ? -10.990 -8.333 22.461 1.00 61.94 97 SER A CA 1
ATOM 786 C C . SER A 1 97 ? -10.984 -7.434 23.707 1.00 61.94 97 SER A C 1
ATOM 788 O O . SER A 1 97 ? -11.187 -7.924 24.817 1.00 61.94 97 SER A O 1
ATOM 790 N N . THR A 1 98 ? -10.804 -6.119 23.529 1.00 57.12 98 THR A N 1
ATOM 791 C CA . THR A 1 98 ? -10.893 -5.119 24.604 1.00 57.12 98 THR A CA 1
ATOM 792 C C . THR A 1 98 ? -12.326 -4.584 24.769 1.00 57.12 98 THR A C 1
ATOM 794 O O . THR A 1 98 ? -12.763 -4.327 25.891 1.00 57.12 98 THR A O 1
ATOM 797 N N . THR A 1 99 ? -13.099 -4.466 23.682 1.00 52.91 99 THR A N 1
ATOM 798 C CA . THR A 1 99 ? -14.524 -4.087 23.695 1.00 52.91 99 THR A CA 1
ATOM 799 C C . THR A 1 99 ? -15.404 -5.337 23.828 1.00 52.91 99 THR A C 1
ATOM 801 O O . THR A 1 99 ? -15.828 -5.928 22.841 1.00 52.91 99 THR A O 1
ATOM 804 N N . ARG A 1 100 ? -15.661 -5.782 25.064 1.00 55.28 100 ARG A N 1
ATOM 805 C CA . ARG A 1 100 ? -16.533 -6.933 25.376 1.00 55.28 100 ARG A CA 1
ATOM 806 C C . ARG A 1 100 ? -17.977 -6.751 24.879 1.00 55.28 100 ARG A C 1
ATOM 808 O O . ARG A 1 100 ? -18.832 -6.415 25.684 1.00 55.28 100 ARG A O 1
ATOM 815 N N . GLU A 1 101 ? -18.267 -7.079 23.623 1.00 53.97 101 GLU A N 1
ATOM 816 C CA . GLU A 1 101 ? -19.626 -7.383 23.141 1.00 53.97 101 GLU A CA 1
ATOM 817 C C . GLU A 1 101 ? -19.579 -8.472 22.050 1.00 53.97 101 GLU A C 1
ATOM 819 O O . GLU A 1 101 ? -19.808 -8.226 20.872 1.00 53.97 101 GLU A O 1
ATOM 824 N N . ILE A 1 102 ? -19.284 -9.714 22.455 1.00 53.84 102 ILE A N 1
ATOM 825 C CA . ILE A 1 102 ? -19.633 -10.931 21.690 1.00 53.84 102 ILE A CA 1
ATOM 826 C C . ILE A 1 102 ? -20.839 -11.593 22.378 1.00 53.84 102 ILE A C 1
ATOM 828 O O . ILE A 1 102 ? -20.824 -12.764 22.735 1.00 53.84 102 ILE A O 1
ATOM 832 N N . THR A 1 103 ? -21.883 -10.805 22.630 1.00 51.34 103 THR A N 1
ATOM 833 C CA . THR A 1 103 ? -23.204 -11.300 23.047 1.00 51.34 103 THR A CA 1
ATOM 834 C C . THR A 1 103 ? -24.284 -10.489 22.337 1.00 51.34 103 THR A C 1
ATOM 836 O O . THR A 1 103 ? -25.065 -9.792 22.974 1.00 51.34 103 THR A O 1
ATOM 839 N N . ALA A 1 104 ? -24.274 -10.506 21.003 1.00 48.53 104 ALA A N 1
ATOM 840 C CA . ALA A 1 104 ? -25.395 -10.033 20.183 1.00 48.53 104 ALA A CA 1
ATOM 841 C C . ALA A 1 104 ? -25.423 -10.679 18.781 1.00 48.53 104 ALA A C 1
ATOM 843 O O . ALA A 1 104 ? -25.951 -10.101 17.837 1.00 48.53 104 ALA A O 1
ATOM 844 N N . LEU A 1 105 ? -24.854 -11.880 18.635 1.00 49.50 105 LEU A N 1
ATOM 845 C CA . LEU A 1 105 ? -25.118 -12.760 17.492 1.00 49.50 105 LEU A CA 1
ATOM 846 C C . LEU A 1 105 ? -25.709 -14.072 18.016 1.00 49.50 105 LEU A C 1
ATOM 848 O O . LEU A 1 105 ? -25.176 -15.144 17.778 1.00 49.50 105 LEU A O 1
ATOM 852 N N . ASP A 1 106 ? -26.786 -13.931 18.782 1.00 46.06 106 ASP A N 1
ATOM 853 C CA . ASP A 1 106 ? -27.768 -14.977 19.054 1.00 46.06 106 ASP A CA 1
ATOM 854 C C . ASP A 1 106 ? -29.144 -14.301 18.983 1.00 46.06 106 ASP A C 1
ATOM 856 O O . ASP A 1 106 ? -29.586 -13.728 19.977 1.00 46.06 106 ASP A O 1
ATOM 860 N N . VAL A 1 107 ? -29.729 -14.261 17.777 1.00 41.75 107 VAL A N 1
ATOM 861 C CA . VAL A 1 107 ? -31.109 -14.661 17.405 1.00 41.75 107 VAL A CA 1
ATOM 862 C C . VAL A 1 107 ? -31.137 -14.851 15.888 1.00 41.75 107 VAL A C 1
ATOM 864 O O . VAL A 1 107 ? -30.720 -13.912 15.174 1.00 41.75 107 VAL A O 1
#

Secondary structure (DSSP, 8-state):
---S-TTTT-S----TT--HHHHHHHHH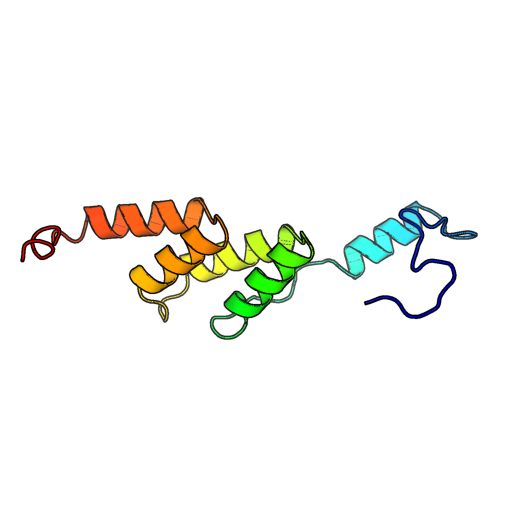HHS---SPP-TTTHHHHHHHHHHTT-HHHHHHHHHHHHH-SSS-HHHHHHHHHHTT-HHHHHHHHHHHHHS----S---

Sequence (107 aa):
FFGEYDEKDKDEIELKEVVFEEFINLLLVICPTRAKITDSTVRQVLALGDRFQIENARVEAEAHLLSATKFSTVEKLALADQYRLVKLRDNCLQTYSTTREITALDV